Protein AF-A0A1M6SAB1-F1 (afdb_monomer_lite)

Radius of gyration: 21.63 Å; chains: 1; bounding box: 49×54×53 Å

pLDDT: mean 81.45, std 20.82, range [38.59, 97.69]

Secondary structure (DSSP, 8-state):
-------------------PPPHHHHHHHHHHHHHHHHTTSS-HHHHHHHHHHHHHHHTTS-HHHHHHHHHHHHHHHHHHHHHHHHTT-------

Foldseek 3Di:
DDDPCPPDPPPPVPPPPPPQDDLVNLLVVLLVLVQCVQLVVDDPVVNVVVVVVSVVSLVVDDPVSSVVSVVSNVVSNVVVVVVCVVVVRHGRDDD

Sequence (95 aa):
MKNIFLALLVSIPISLTACGDSPEKFVNDVVDSGIKCETHEYDQAKCNQLVAEFKSRNRNFSEEEQNEIRKQVVERFYIELKKLDKKGVKVGSAF

Structure (mmCIF, N/CA/C/O backbone):
data_AF-A0A1M6SAB1-F1
#
_entry.id   AF-A0A1M6SAB1-F1
#
loop_
_atom_site.group_PDB
_atom_site.id
_atom_site.type_symbol
_atom_site.label_atom_id
_atom_site.label_alt_id
_atom_site.label_comp_id
_atom_site.label_asym_id
_atom_site.label_entity_id
_atom_site.label_seq_id
_atom_site.pdbx_PDB_ins_code
_atom_site.Cartn_x
_atom_site.Cartn_y
_atom_site.Cartn_z
_atom_site.occupancy
_atom_site.B_iso_or_equiv
_atom_site.auth_seq_id
_atom_site.auth_comp_id
_atom_site.auth_asym_id
_atom_site.auth_atom_id
_atom_site.pdbx_PDB_model_num
ATOM 1 N N . MET A 1 1 ? 27.045 40.437 -42.558 1.00 38.59 1 MET A N 1
ATOM 2 C CA . MET A 1 1 ? 27.248 39.014 -42.204 1.00 38.59 1 MET A CA 1
ATOM 3 C C . MET A 1 1 ? 27.904 39.014 -40.825 1.00 38.59 1 MET A C 1
ATOM 5 O O . MET A 1 1 ? 29.064 39.370 -40.742 1.00 38.59 1 MET A O 1
ATOM 9 N N . LYS A 1 2 ? 27.149 39.031 -39.711 1.00 41.50 2 LYS A N 1
ATOM 10 C CA . LYS A 1 2 ? 26.506 37.868 -39.050 1.00 41.50 2 LYS A CA 1
ATOM 11 C C . LYS A 1 2 ? 27.567 36.756 -38.922 1.00 41.50 2 LYS A C 1
ATOM 13 O O . LYS A 1 2 ? 27.940 36.190 -39.935 1.00 41.50 2 LYS A O 1
ATOM 18 N N . ASN A 1 3 ? 28.201 36.530 -37.771 1.00 42.41 3 ASN A N 1
ATOM 19 C CA . ASN A 1 3 ? 27.573 36.000 -36.564 1.00 42.41 3 ASN A CA 1
ATOM 20 C C . ASN A 1 3 ? 28.387 36.348 -35.302 1.00 42.41 3 ASN A C 1
ATOM 22 O O . ASN A 1 3 ? 29.465 35.805 -35.084 1.00 42.41 3 ASN A O 1
ATOM 26 N N . ILE A 1 4 ? 27.821 37.189 -34.436 1.00 56.44 4 ILE A N 1
ATOM 27 C CA . ILE A 1 4 ? 28.105 37.154 -32.999 1.00 56.44 4 ILE A CA 1
ATOM 28 C C . ILE A 1 4 ? 27.099 36.154 -32.438 1.00 56.44 4 ILE A C 1
ATOM 30 O O . ILE A 1 4 ? 25.928 36.477 -32.279 1.00 56.44 4 ILE A O 1
ATOM 34 N N . PHE A 1 5 ? 27.535 34.921 -32.214 1.00 42.62 5 PHE A N 1
ATOM 35 C CA . PHE A 1 5 ? 26.801 33.956 -31.402 1.00 42.62 5 PHE A CA 1
ATOM 36 C C . PHE A 1 5 ? 27.797 33.337 -30.428 1.00 42.62 5 PHE A C 1
ATOM 38 O O . PHE A 1 5 ? 28.172 32.173 -30.522 1.00 42.62 5 PHE A O 1
ATOM 45 N N . LEU A 1 6 ? 28.226 34.166 -29.472 1.00 42.44 6 LEU A N 1
ATOM 46 C CA . LEU A 1 6 ? 28.545 33.707 -28.125 1.00 42.44 6 LEU A CA 1
ATOM 47 C C . LEU A 1 6 ? 27.244 33.122 -27.564 1.00 42.44 6 LEU A C 1
ATOM 49 O O . LEU A 1 6 ? 26.462 33.793 -26.893 1.00 42.44 6 LEU A O 1
ATOM 53 N N . ALA A 1 7 ? 26.964 31.883 -27.959 1.00 47.53 7 ALA A N 1
ATOM 54 C CA . ALA A 1 7 ? 25.930 31.064 -27.372 1.00 47.53 7 ALA A CA 1
ATOM 55 C C . ALA A 1 7 ? 26.363 30.802 -25.932 1.00 47.53 7 ALA A C 1
ATOM 57 O O . ALA A 1 7 ? 27.173 29.922 -25.660 1.00 47.53 7 ALA A O 1
ATOM 58 N N . LEU A 1 8 ? 25.908 31.688 -25.048 1.00 43.81 8 LEU A N 1
ATOM 59 C CA . LEU A 1 8 ? 25.265 31.366 -23.786 1.00 43.81 8 LEU A CA 1
ATOM 60 C C . LEU A 1 8 ? 25.407 29.873 -23.429 1.00 43.81 8 LEU A C 1
ATOM 62 O O . LEU A 1 8 ? 24.482 29.080 -23.593 1.00 43.81 8 LEU A O 1
ATOM 66 N N . LEU A 1 9 ? 26.578 29.493 -22.916 1.00 45.84 9 LEU A N 1
ATOM 67 C CA . LEU A 1 9 ? 26.709 28.342 -22.035 1.00 45.84 9 LEU A CA 1
ATOM 68 C C . LEU A 1 9 ? 25.999 28.741 -20.742 1.00 45.84 9 LEU A C 1
ATOM 70 O O . LEU A 1 9 ? 26.622 29.075 -19.738 1.00 45.84 9 LEU A O 1
ATOM 74 N N . VAL A 1 10 ? 24.665 28.770 -20.798 1.00 47.94 10 VAL A N 1
ATOM 75 C CA . VAL A 1 10 ? 23.849 28.639 -19.603 1.00 47.94 10 VAL A CA 1
ATOM 76 C C . VAL A 1 10 ? 24.142 27.228 -19.139 1.00 47.94 10 VAL A C 1
ATOM 78 O O . VAL A 1 10 ? 23.576 26.254 -19.631 1.00 47.94 10 VAL A O 1
ATOM 81 N N . SER A 1 11 ? 25.097 27.126 -18.223 1.00 49.75 11 SER A N 1
ATOM 82 C CA . SER A 1 11 ? 25.159 26.056 -17.250 1.00 49.75 11 SER A CA 1
ATOM 83 C C . SER A 1 11 ? 23.826 26.068 -16.509 1.00 49.75 11 SER A C 1
ATOM 85 O O . SER A 1 11 ? 23.702 26.656 -15.437 1.00 49.75 11 SER A O 1
ATOM 87 N N . ILE A 1 12 ? 22.791 25.500 -17.124 1.00 49.38 12 ILE A N 1
ATOM 88 C CA . ILE A 1 12 ? 21.616 25.063 -16.396 1.00 49.38 12 ILE A CA 1
ATOM 89 C C . ILE A 1 12 ? 22.182 23.956 -15.513 1.00 49.38 12 ILE A C 1
ATOM 91 O O . ILE A 1 12 ? 22.652 22.952 -16.062 1.00 49.38 12 ILE A O 1
ATOM 95 N N . PRO A 1 13 ? 22.231 24.121 -14.179 1.00 46.31 13 PRO A N 1
ATOM 96 C CA . PRO A 1 13 ? 22.417 22.966 -13.333 1.00 46.31 13 PRO A CA 1
ATOM 97 C C . PRO A 1 13 ? 21.247 22.068 -13.696 1.00 46.31 13 PRO A C 1
ATOM 99 O O . PRO A 1 13 ? 20.087 22.423 -13.482 1.00 46.31 13 PRO A O 1
ATOM 102 N N . ILE A 1 14 ? 21.547 20.955 -14.359 1.00 45.53 14 ILE A N 1
ATOM 103 C CA . ILE A 1 14 ? 20.571 19.910 -14.571 1.00 45.53 14 ILE A CA 1
ATOM 104 C C . ILE A 1 14 ? 20.325 19.373 -13.168 1.00 45.53 14 ILE A C 1
ATOM 106 O O . ILE A 1 14 ? 20.961 18.424 -12.718 1.00 45.53 14 ILE A O 1
ATOM 110 N N . SER A 1 15 ? 19.430 20.031 -12.438 1.00 42.38 15 SER A N 1
ATOM 111 C CA . SER A 1 15 ? 18.704 19.435 -11.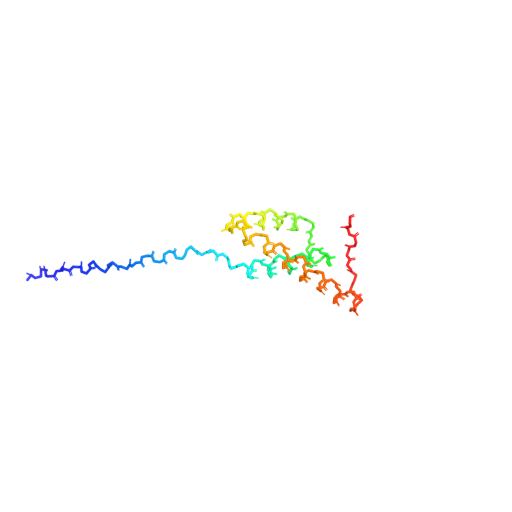342 1.00 42.38 15 SER A CA 1
ATOM 112 C C . SER A 1 15 ? 17.824 18.372 -11.985 1.00 42.38 15 SER A C 1
ATOM 114 O O . SER A 1 15 ? 16.614 18.528 -12.117 1.00 42.38 15 SER A O 1
ATOM 116 N N . LEU A 1 16 ? 18.469 17.279 -12.408 1.00 43.66 16 LEU A N 1
ATOM 117 C CA . LEU A 1 16 ? 17.905 15.945 -12.431 1.00 43.66 16 LEU A CA 1
ATOM 118 C C . LEU A 1 16 ? 17.517 15.653 -10.981 1.00 43.66 16 LEU A C 1
ATOM 120 O O . LEU A 1 16 ? 18.163 14.882 -10.279 1.00 43.66 16 LEU A O 1
ATOM 124 N N . THR A 1 17 ? 16.447 16.295 -10.516 1.00 43.59 17 THR A N 1
ATOM 125 C CA . THR A 1 17 ? 15.548 15.590 -9.627 1.00 43.59 17 THR A CA 1
A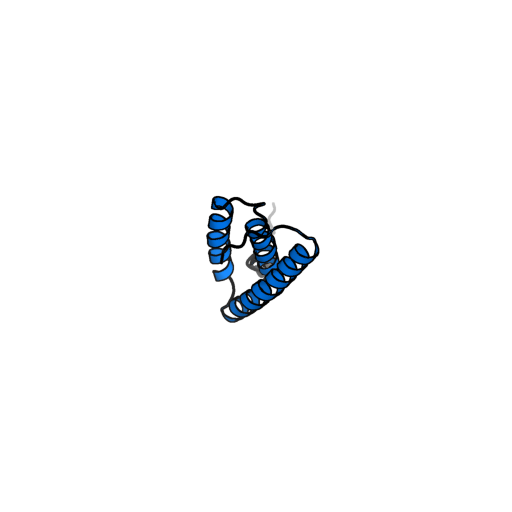TOM 126 C C . THR A 1 17 ? 15.077 14.442 -10.497 1.00 43.59 17 THR A C 1
ATOM 128 O O . THR A 1 17 ? 14.309 14.612 -11.443 1.00 43.59 17 THR A O 1
ATOM 131 N N . ALA A 1 18 ? 15.691 13.277 -10.292 1.00 46.00 18 ALA A N 1
ATOM 132 C CA . ALA A 1 18 ? 15.104 12.042 -10.751 1.00 46.00 18 ALA A CA 1
ATOM 133 C C . ALA A 1 18 ? 13.617 12.138 -10.393 1.00 46.00 18 ALA A C 1
ATOM 135 O O . ALA A 1 18 ? 13.291 12.564 -9.281 1.00 46.00 18 ALA A O 1
ATOM 136 N N . CYS A 1 19 ? 12.727 11.831 -11.335 1.00 51.53 19 CYS A N 1
ATOM 137 C CA . CYS A 1 19 ? 11.300 11.702 -11.069 1.00 51.53 19 CYS A CA 1
ATOM 138 C C . CYS A 1 19 ? 11.095 10.479 -10.157 1.00 51.53 19 CYS A C 1
ATOM 140 O O . CYS A 1 19 ? 10.597 9.441 -10.582 1.00 51.53 19 CYS A O 1
ATOM 142 N N . GLY A 1 20 ? 11.602 10.569 -8.931 1.00 59.50 20 GLY A N 1
ATOM 143 C CA . GLY A 1 20 ? 11.389 9.635 -7.855 1.00 59.50 20 GLY A CA 1
ATOM 144 C C . GLY A 1 20 ? 9.990 9.887 -7.339 1.00 59.50 20 GLY A C 1
ATOM 145 O O . GLY A 1 20 ? 9.599 11.022 -7.070 1.00 59.50 20 GLY A O 1
ATOM 146 N N . ASP A 1 21 ? 9.218 8.818 -7.273 1.00 72.00 21 ASP A N 1
ATOM 147 C CA . ASP A 1 21 ? 7.953 8.803 -6.562 1.00 72.00 21 ASP A CA 1
ATOM 148 C C . ASP A 1 21 ? 8.194 9.322 -5.135 1.00 72.00 21 ASP A C 1
ATOM 150 O O . ASP A 1 21 ? 9.185 8.937 -4.517 1.00 72.00 21 ASP A O 1
ATOM 154 N N . SER A 1 22 ? 7.353 10.213 -4.606 1.00 90.31 22 SER A N 1
ATOM 155 C CA . SER A 1 22 ? 7.531 10.636 -3.212 1.00 90.31 22 SER A CA 1
ATOM 156 C C . SER A 1 22 ? 7.147 9.485 -2.270 1.00 90.31 22 SER A C 1
ATOM 158 O O . SER A 1 22 ? 6.229 8.725 -2.601 1.00 90.31 22 SER A O 1
ATOM 160 N N . PRO A 1 23 ? 7.780 9.349 -1.086 1.00 92.31 23 PRO A N 1
ATOM 161 C CA . PRO A 1 23 ? 7.416 8.306 -0.124 1.00 92.31 23 PRO A CA 1
ATOM 162 C C . PRO A 1 23 ? 5.923 8.318 0.218 1.00 92.31 23 PRO A C 1
ATOM 164 O O . PRO A 1 23 ? 5.275 7.276 0.238 1.00 92.31 23 PRO A O 1
ATOM 167 N N . GLU A 1 24 ? 5.344 9.506 0.401 1.00 93.50 24 GLU A N 1
ATOM 168 C CA . GLU A 1 24 ? 3.919 9.662 0.696 1.00 93.50 24 GLU A CA 1
ATOM 169 C C . GLU A 1 24 ? 3.021 9.199 -0.458 1.00 93.50 24 GLU A C 1
ATOM 171 O O . GLU A 1 24 ? 2.032 8.500 -0.228 1.00 93.50 24 GLU A O 1
ATOM 176 N N . LYS A 1 25 ? 3.360 9.553 -1.704 1.00 94.38 25 LYS A N 1
ATOM 177 C CA . LYS A 1 25 ? 2.591 9.102 -2.866 1.00 94.38 25 LYS A CA 1
ATOM 178 C C . LYS A 1 25 ? 2.668 7.582 -3.002 1.00 94.38 25 LYS A C 1
ATOM 180 O O . LYS A 1 25 ? 1.641 6.943 -3.212 1.00 94.38 25 LYS A O 1
ATOM 185 N N . PHE A 1 26 ? 3.854 7.004 -2.821 1.00 95.56 26 PHE A N 1
ATOM 186 C CA . PHE A 1 26 ? 4.033 5.557 -2.848 1.00 95.56 26 PHE A CA 1
ATOM 187 C C . PHE A 1 26 ? 3.183 4.858 -1.777 1.00 95.56 26 PHE A C 1
ATOM 189 O O . PHE A 1 26 ? 2.473 3.904 -2.089 1.00 95.56 26 PHE A O 1
ATOM 196 N N . VAL A 1 27 ? 3.190 5.362 -0.537 1.00 96.81 27 VAL A N 1
ATOM 197 C CA . VAL A 1 27 ? 2.346 4.848 0.554 1.00 96.81 27 VAL A CA 1
ATOM 198 C C . VAL A 1 27 ? 0.866 4.885 0.167 1.00 96.81 27 VAL A C 1
ATOM 200 O O . VAL A 1 27 ? 0.173 3.881 0.320 1.00 96.81 27 VAL A O 1
ATOM 203 N N . ASN A 1 28 ? 0.381 6.016 -0.352 1.00 97.00 28 ASN A N 1
ATOM 204 C CA . ASN A 1 28 ? -1.021 6.166 -0.743 1.00 97.00 28 ASN A CA 1
ATOM 205 C C . ASN A 1 28 ? -1.414 5.188 -1.860 1.00 97.00 28 ASN A C 1
ATOM 207 O O . ASN A 1 28 ? -2.451 4.537 -1.752 1.00 97.00 28 ASN A O 1
ATOM 211 N N . ASP A 1 29 ? -0.570 5.038 -2.885 1.00 96.81 29 ASP A N 1
ATOM 212 C CA . ASP A 1 29 ? -0.823 4.131 -4.008 1.00 96.81 29 ASP A CA 1
ATOM 213 C C . ASP A 1 29 ? -0.897 2.662 -3.546 1.00 96.81 29 ASP A C 1
ATOM 215 O O . ASP A 1 29 ? -1.773 1.914 -3.993 1.00 96.81 29 ASP A O 1
ATOM 219 N N . VAL A 1 30 ? -0.002 2.250 -2.636 1.00 97.31 30 VAL A N 1
ATOM 220 C CA . VAL A 1 30 ? 0.015 0.893 -2.063 1.00 97.31 30 VAL A CA 1
ATOM 221 C C . VAL A 1 30 ? -1.226 0.642 -1.212 1.00 97.31 30 VAL A C 1
ATOM 223 O O . VAL A 1 30 ? -1.844 -0.411 -1.348 1.00 97.31 30 VAL A O 1
ATOM 226 N N . VAL A 1 31 ? -1.604 1.589 -0.349 1.00 97.69 31 VAL A N 1
ATOM 227 C CA . VAL A 1 31 ? -2.767 1.444 0.539 1.00 97.69 31 VAL A CA 1
ATOM 228 C C . VAL A 1 31 ? -4.063 1.371 -0.266 1.00 97.69 31 VAL A C 1
ATOM 230 O O . VAL A 1 31 ? -4.839 0.443 -0.057 1.00 97.69 31 VAL A O 1
ATOM 233 N N . ASP A 1 32 ? -4.282 2.288 -1.213 1.00 97.12 32 ASP A N 1
ATOM 234 C CA . ASP A 1 32 ? -5.474 2.283 -2.075 1.00 97.12 32 ASP A CA 1
ATOM 235 C C . ASP A 1 32 ? -5.581 0.976 -2.874 1.00 97.12 32 ASP A C 1
ATOM 237 O O . ASP A 1 32 ? -6.621 0.318 -2.887 1.00 97.12 32 ASP A O 1
ATOM 241 N N . SER A 1 33 ? -4.471 0.552 -3.483 1.00 97.12 33 SER A N 1
ATOM 242 C CA . SER A 1 33 ? -4.422 -0.694 -4.249 1.00 97.12 33 SER A CA 1
ATOM 243 C C . SER A 1 33 ? -4.642 -1.928 -3.381 1.00 97.12 33 SER A C 1
ATOM 245 O O . SER A 1 33 ? -5.355 -2.841 -3.791 1.00 97.12 33 SER A O 1
ATOM 247 N N . GLY A 1 34 ? -4.050 -1.956 -2.185 1.00 96.00 34 GLY A N 1
ATOM 248 C CA . GLY A 1 34 ? -4.255 -3.024 -1.216 1.00 96.00 34 GLY A CA 1
ATOM 249 C C . GLY A 1 34 ? -5.724 -3.136 -0.834 1.00 96.00 34 GLY A C 1
ATOM 250 O O . GLY A 1 34 ? -6.277 -4.228 -0.861 1.00 96.00 34 GLY A O 1
ATOM 251 N N . ILE A 1 35 ? -6.386 -2.010 -0.547 1.00 96.06 35 ILE A N 1
ATOM 252 C CA . ILE A 1 35 ? -7.807 -2.010 -0.190 1.00 96.06 35 ILE A CA 1
ATOM 253 C C . ILE A 1 35 ? -8.660 -2.556 -1.333 1.00 96.06 35 ILE A C 1
ATOM 255 O O . ILE A 1 35 ? -9.504 -3.409 -1.085 1.00 96.06 35 ILE A O 1
ATOM 259 N N . LYS A 1 36 ? -8.393 -2.151 -2.578 1.00 95.19 36 LYS A N 1
ATOM 260 C CA . LYS A 1 36 ? -9.102 -2.675 -3.757 1.00 95.19 36 LYS A CA 1
ATOM 261 C C . LYS A 1 36 ? -8.887 -4.173 -3.978 1.00 95.19 36 LYS A C 1
ATOM 263 O O . LYS A 1 36 ? -9.774 -4.846 -4.498 1.00 95.19 36 LYS A O 1
ATOM 268 N N . CYS A 1 37 ? -7.732 -4.707 -3.588 1.00 94.88 37 CYS A N 1
ATOM 269 C CA . CYS A 1 37 ? -7.499 -6.150 -3.579 1.00 94.88 37 CYS A CA 1
ATOM 270 C C . CYS A 1 37 ? -8.335 -6.851 -2.498 1.00 94.88 37 CYS A C 1
ATOM 272 O O . CYS A 1 37 ? -8.999 -7.842 -2.788 1.00 94.88 37 CYS A O 1
ATOM 274 N N . GLU A 1 38 ? -8.376 -6.305 -1.283 1.00 91.81 38 GLU A N 1
ATOM 275 C CA . GLU A 1 38 ? -9.141 -6.870 -0.165 1.00 91.81 38 GLU A CA 1
ATOM 276 C C . GLU A 1 38 ? -10.664 -6.791 -0.348 1.00 91.81 38 GLU A C 1
ATOM 278 O O . GLU A 1 38 ? -11.409 -7.666 0.100 1.00 91.81 38 GLU A O 1
ATOM 283 N N . THR A 1 39 ? -11.158 -5.740 -1.004 1.00 91.81 39 THR A N 1
ATOM 284 C CA . THR A 1 39 ? -12.582 -5.577 -1.339 1.00 91.81 39 THR A CA 1
ATOM 285 C C . THR A 1 39 ? -12.980 -6.328 -2.611 1.00 91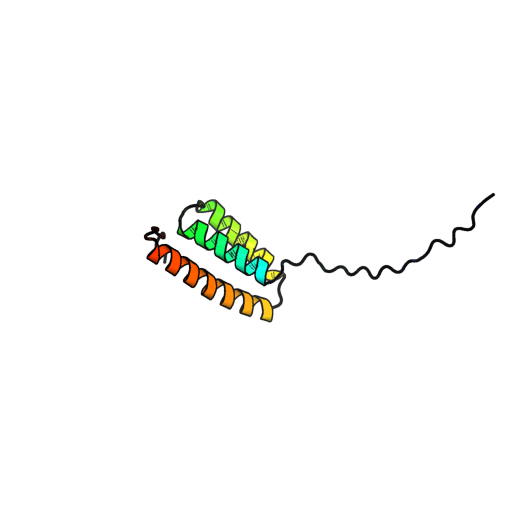.81 39 THR A C 1
ATOM 287 O O . THR A 1 39 ? -14.155 -6.311 -2.978 1.00 91.81 39 THR A O 1
ATOM 290 N N . HIS A 1 40 ? -12.035 -7.018 -3.262 1.00 93.44 40 HIS A N 1
ATOM 291 C CA . HIS A 1 40 ? -12.199 -7.687 -4.557 1.00 93.44 40 HIS A CA 1
ATOM 292 C C . HIS A 1 40 ? -12.650 -6.758 -5.698 1.00 93.44 40 HIS A C 1
ATOM 294 O O . HIS A 1 40 ? -13.261 -7.204 -6.669 1.00 93.44 40 HIS A O 1
ATOM 300 N N . GLU A 1 41 ? -12.346 -5.464 -5.606 1.00 94.88 41 GLU A N 1
ATOM 301 C CA . GLU A 1 41 ? -12.476 -4.538 -6.736 1.00 94.88 41 GLU A CA 1
ATOM 302 C C . GLU A 1 41 ? -11.431 -4.834 -7.819 1.00 94.88 41 GLU A C 1
ATOM 304 O O . GLU A 1 41 ? -11.685 -4.632 -9.008 1.00 94.88 41 GLU A O 1
ATOM 309 N N . TYR A 1 42 ? -10.262 -5.337 -7.416 1.00 96.12 42 TYR A N 1
ATOM 310 C CA . TYR A 1 42 ? -9.259 -5.897 -8.314 1.00 96.12 42 TYR A CA 1
ATOM 311 C C . TYR A 1 42 ? -9.281 -7.422 -8.281 1.00 96.12 42 TYR A C 1
ATOM 313 O O . TYR A 1 42 ? -9.419 -8.041 -7.227 1.00 96.12 42 TYR A O 1
ATOM 321 N N . ASP A 1 43 ? -9.097 -8.031 -9.453 1.00 95.88 43 ASP A N 1
ATOM 322 C CA . ASP A 1 43 ? -8.870 -9.466 -9.545 1.00 95.88 43 ASP A CA 1
ATOM 323 C C . ASP A 1 43 ? -7.465 -9.853 -9.048 1.00 95.88 43 ASP A C 1
ATOM 325 O O . ASP A 1 43 ? -6.549 -9.032 -8.911 1.00 95.88 43 ASP A O 1
ATOM 329 N N . GLN A 1 44 ? -7.274 -11.148 -8.796 1.00 93.56 44 GLN A N 1
ATOM 330 C CA . GLN A 1 44 ? -6.020 -11.658 -8.249 1.00 93.56 44 GLN A CA 1
ATOM 331 C C . GLN A 1 44 ? -4.824 -11.460 -9.195 1.00 93.56 44 GLN A C 1
ATOM 333 O O . GLN A 1 44 ? -3.699 -11.269 -8.729 1.00 93.56 44 GLN A O 1
ATOM 338 N N . ALA A 1 45 ? -5.035 -11.468 -10.515 1.00 96.44 45 ALA A N 1
ATOM 339 C CA . ALA A 1 45 ? -3.960 -11.241 -11.477 1.00 96.44 45 ALA A CA 1
ATOM 340 C C . ALA A 1 45 ? -3.451 -9.795 -11.395 1.00 96.44 45 ALA A C 1
ATOM 342 O O . ALA A 1 45 ? -2.238 -9.562 -11.367 1.00 96.44 45 ALA A O 1
ATOM 343 N N . LYS A 1 46 ? -4.366 -8.830 -11.267 1.00 96.31 46 LYS A N 1
ATOM 344 C CA . LYS A 1 46 ? -4.048 -7.420 -11.062 1.00 96.31 46 LYS A CA 1
ATOM 345 C C . LYS A 1 46 ? -3.326 -7.196 -9.735 1.00 96.31 46 LYS A C 1
ATOM 347 O O . LYS A 1 46 ? -2.310 -6.502 -9.718 1.00 96.31 46 LYS A O 1
ATOM 352 N N . CYS A 1 47 ? -3.786 -7.819 -8.652 1.00 95.44 47 CYS A N 1
ATOM 353 C CA . CYS A 1 47 ? -3.121 -7.739 -7.349 1.00 95.44 47 CYS A CA 1
ATOM 354 C C . CYS A 1 47 ? -1.687 -8.286 -7.402 1.00 95.44 47 CYS A C 1
ATOM 356 O O . CYS A 1 47 ? -0.753 -7.624 -6.950 1.00 95.44 47 CYS A O 1
ATOM 358 N N . ASN A 1 48 ? -1.476 -9.432 -8.057 1.00 94.81 48 ASN A N 1
ATOM 359 C CA . ASN A 1 48 ? -0.141 -10.003 -8.254 1.00 94.81 48 ASN A CA 1
ATOM 360 C C . ASN A 1 48 ? 0.775 -9.089 -9.089 1.00 94.81 48 ASN A C 1
ATOM 362 O O . ASN A 1 48 ? 1.956 -8.934 -8.768 1.00 94.81 48 ASN A O 1
ATOM 366 N N . GLN A 1 49 ? 0.239 -8.450 -10.136 1.00 97.12 49 GLN A N 1
ATOM 367 C CA . GLN A 1 49 ? 0.981 -7.468 -10.931 1.00 97.12 49 GLN A CA 1
ATOM 368 C C . GLN A 1 49 ? 1.417 -6.269 -10.073 1.00 97.12 49 GLN A C 1
ATOM 370 O O . GLN A 1 49 ? 2.575 -5.852 -10.143 1.00 97.12 49 GLN A O 1
ATOM 375 N N . LEU A 1 50 ? 0.512 -5.739 -9.247 1.00 95.38 50 LEU A N 1
ATOM 376 C CA . LEU A 1 50 ? 0.775 -4.590 -8.379 1.00 95.38 50 LEU A CA 1
ATOM 377 C C . LEU A 1 50 ? 1.838 -4.903 -7.318 1.00 95.38 50 LEU A C 1
ATOM 379 O O . LEU A 1 50 ? 2.704 -4.069 -7.069 1.00 95.38 50 LEU A O 1
ATOM 383 N N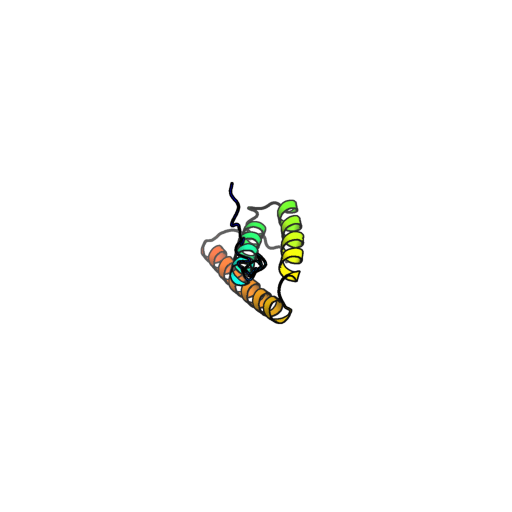 . VAL A 1 51 ? 1.860 -6.119 -6.760 1.00 95.06 51 VAL A N 1
ATOM 384 C CA . VAL A 1 51 ? 2.935 -6.555 -5.845 1.00 95.06 51 VAL A CA 1
ATOM 385 C C . VAL A 1 51 ? 4.308 -6.452 -6.516 1.00 95.06 51 VAL A C 1
ATOM 387 O O . VAL A 1 51 ? 5.254 -5.925 -5.924 1.00 95.06 51 VAL A O 1
ATOM 390 N N . ALA A 1 52 ? 4.435 -6.924 -7.760 1.00 95.00 52 ALA A N 1
ATOM 391 C CA . ALA A 1 52 ? 5.689 -6.836 -8.505 1.00 95.00 52 ALA A CA 1
ATOM 392 C C . ALA A 1 52 ? 6.072 -5.379 -8.824 1.00 95.00 52 ALA A C 1
ATOM 394 O O . ALA A 1 52 ? 7.238 -5.000 -8.674 1.00 95.00 52 ALA A O 1
ATOM 395 N N . GLU A 1 53 ? 5.096 -4.554 -9.215 1.00 95.56 53 GLU A N 1
ATOM 396 C CA . GLU A 1 53 ? 5.293 -3.131 -9.500 1.00 95.56 53 GLU A CA 1
ATOM 397 C C . GLU A 1 53 ? 5.767 -2.364 -8.258 1.00 95.56 53 GLU A C 1
ATOM 399 O O . GLU A 1 53 ? 6.808 -1.702 -8.298 1.00 95.56 53 GLU A O 1
ATOM 404 N N . PHE A 1 54 ? 5.059 -2.500 -7.133 1.00 95.75 54 PHE A N 1
ATOM 405 C CA . PHE A 1 54 ? 5.400 -1.824 -5.885 1.00 95.75 54 PHE A CA 1
ATOM 406 C C . PHE A 1 54 ? 6.732 -2.304 -5.328 1.00 95.75 54 PHE A C 1
ATOM 408 O O . PHE A 1 54 ? 7.520 -1.481 -4.872 1.00 95.75 54 PHE A O 1
ATOM 415 N N . LYS A 1 55 ? 7.058 -3.597 -5.445 1.00 94.19 55 LYS A N 1
ATOM 416 C CA . LYS A 1 55 ? 8.397 -4.093 -5.097 1.00 94.19 55 LYS A CA 1
ATOM 417 C C . LYS A 1 55 ? 9.477 -3.429 -5.947 1.00 94.19 55 LYS A C 1
ATOM 419 O O . LYS A 1 55 ? 10.554 -3.135 -5.437 1.00 94.19 55 LYS A O 1
ATOM 424 N N . SER A 1 56 ? 9.209 -3.189 -7.231 1.00 94.44 56 SER A N 1
ATOM 425 C CA . SER A 1 56 ? 10.162 -2.512 -8.105 1.00 94.44 56 SER A CA 1
ATOM 426 C C . SER A 1 56 ? 10.336 -1.041 -7.743 1.00 94.44 56 SER A C 1
ATOM 428 O O . SER A 1 56 ? 11.470 -0.594 -7.601 1.00 94.44 56 SER A O 1
ATOM 430 N N . ARG A 1 57 ? 9.231 -0.317 -7.540 1.00 93.56 57 ARG A N 1
ATOM 431 C CA . ARG A 1 57 ? 9.219 1.095 -7.131 1.00 93.56 57 ARG A CA 1
ATOM 432 C C . ARG A 1 57 ? 9.846 1.302 -5.749 1.00 93.56 57 ARG A C 1
ATOM 434 O O . ARG A 1 57 ? 10.621 2.235 -5.584 1.00 93.56 57 ARG A O 1
ATOM 441 N N . ASN A 1 58 ? 9.611 0.392 -4.799 1.00 93.44 58 ASN A N 1
ATOM 442 C CA . ASN A 1 58 ? 10.157 0.478 -3.442 1.00 93.44 58 ASN A CA 1
ATOM 443 C C . ASN A 1 58 ? 11.697 0.466 -3.411 1.00 93.44 58 ASN A C 1
ATOM 445 O O . ASN A 1 58 ? 12.302 1.053 -2.523 1.00 93.44 58 ASN A O 1
ATOM 449 N N . ARG A 1 59 ? 12.345 -0.176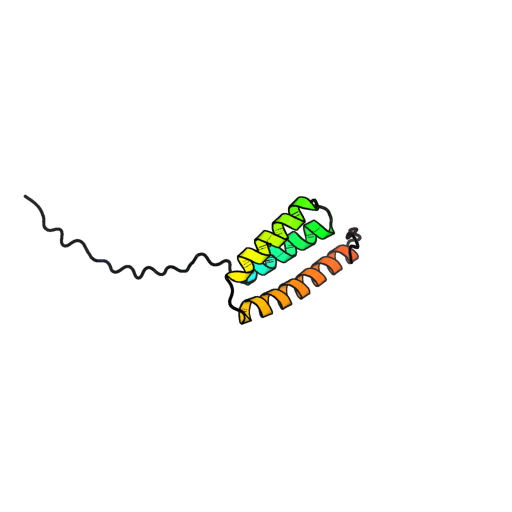 -4.397 1.00 93.44 59 ARG A N 1
ATOM 450 C CA . ARG A 1 59 ? 13.816 -0.214 -4.514 1.00 93.44 59 ARG A CA 1
ATOM 451 C C . ARG A 1 59 ? 14.443 1.136 -4.864 1.00 93.44 59 ARG A C 1
ATOM 453 O O . ARG A 1 59 ? 15.658 1.258 -4.764 1.00 93.44 59 ARG A O 1
ATOM 460 N N . ASN A 1 60 ? 13.643 2.116 -5.283 1.00 93.50 60 ASN A N 1
ATOM 461 C CA . ASN A 1 60 ? 14.127 3.462 -5.587 1.00 93.50 60 ASN A CA 1
ATOM 462 C C . ASN A 1 60 ? 14.275 4.338 -4.333 1.00 93.50 60 ASN A C 1
ATOM 464 O O . ASN A 1 60 ? 14.842 5.422 -4.429 1.00 93.50 60 ASN A O 1
ATOM 468 N N . PHE A 1 61 ? 13.777 3.881 -3.181 1.00 91.44 61 PHE A N 1
ATOM 469 C CA . PHE A 1 61 ? 13.930 4.556 -1.895 1.00 91.44 61 PHE A CA 1
ATOM 470 C C . PHE A 1 61 ? 15.143 4.020 -1.134 1.00 91.44 61 PHE A C 1
ATOM 472 O O . PHE A 1 61 ? 15.509 2.847 -1.270 1.00 91.44 61 PHE A O 1
ATOM 479 N N . SER A 1 62 ? 15.742 4.859 -0.291 1.00 94.44 62 SER A N 1
ATOM 480 C CA . SER A 1 62 ? 16.761 4.433 0.671 1.00 94.44 62 SER A CA 1
ATOM 481 C C . SER A 1 62 ? 16.202 3.420 1.676 1.00 94.44 62 SER A C 1
ATOM 483 O O . SER A 1 62 ? 14.993 3.291 1.854 1.00 94.44 62 SER A O 1
ATOM 485 N N . GLU A 1 63 ? 17.072 2.687 2.367 1.00 94.62 63 GLU A N 1
ATOM 486 C CA . GLU A 1 63 ? 16.642 1.707 3.373 1.00 94.62 63 GLU A CA 1
ATOM 487 C C . GLU A 1 63 ? 15.842 2.352 4.521 1.00 94.62 63 GLU A C 1
ATOM 489 O O . GLU A 1 63 ? 14.848 1.789 4.984 1.00 94.62 63 GLU A O 1
ATOM 494 N N . GLU A 1 64 ? 16.236 3.555 4.946 1.00 94.69 64 GLU A N 1
ATOM 495 C CA . GLU A 1 64 ? 15.513 4.336 5.953 1.00 94.69 64 GLU A CA 1
ATOM 496 C C . GLU A 1 64 ? 14.100 4.693 5.470 1.00 94.69 64 GLU A C 1
ATOM 498 O O . GLU A 1 64 ? 13.119 4.406 6.159 1.00 94.69 64 GLU A O 1
ATOM 503 N N . GLU A 1 65 ? 13.980 5.218 4.248 1.00 94.31 65 GLU A N 1
ATOM 504 C CA . GLU A 1 65 ? 12.686 5.533 3.638 1.00 94.31 65 GLU A CA 1
ATOM 505 C C . GLU A 1 65 ? 11.825 4.283 3.441 1.00 94.31 65 GLU A C 1
ATOM 507 O O . GLU A 1 65 ? 10.634 4.322 3.722 1.00 94.31 65 GLU A O 1
ATOM 512 N N . GLN A 1 66 ? 12.398 3.152 3.018 1.00 95.12 66 GLN A N 1
ATOM 513 C CA . GLN A 1 66 ? 11.658 1.893 2.874 1.00 95.12 66 GLN A CA 1
ATOM 514 C C . GLN A 1 66 ? 11.087 1.406 4.212 1.00 95.12 66 GLN A C 1
ATOM 516 O O . GLN A 1 66 ? 9.966 0.890 4.263 1.00 95.12 66 GLN A O 1
ATOM 521 N N . ASN A 1 67 ? 11.843 1.557 5.302 1.00 94.75 67 ASN A N 1
ATOM 522 C CA . ASN A 1 67 ? 11.376 1.201 6.640 1.00 94.75 67 ASN A CA 1
ATOM 523 C C . ASN A 1 67 ? 10.241 2.118 7.104 1.00 94.75 67 ASN A C 1
ATOM 525 O O . ASN A 1 67 ? 9.272 1.639 7.699 1.00 94.75 67 ASN A O 1
ATOM 529 N N . GLU A 1 68 ? 10.336 3.410 6.807 1.00 95.38 68 GLU A N 1
ATOM 530 C CA . GLU A 1 68 ? 9.295 4.380 7.130 1.00 95.38 68 GLU A CA 1
ATOM 531 C C . GLU A 1 68 ? 8.027 4.169 6.287 1.00 95.38 68 GLU A C 1
ATOM 533 O O . GLU A 1 68 ? 6.929 4.051 6.830 1.00 95.38 68 GLU A O 1
ATOM 538 N N . ILE A 1 69 ? 8.177 3.971 4.975 1.00 95.81 69 ILE A N 1
ATOM 539 C CA . ILE A 1 69 ? 7.102 3.578 4.056 1.00 95.81 69 ILE A CA 1
ATOM 540 C C . ILE A 1 69 ? 6.387 2.330 4.571 1.00 95.81 69 ILE A C 1
ATOM 542 O O . ILE A 1 69 ? 5.159 2.308 4.629 1.00 95.81 69 ILE A O 1
ATOM 546 N N . ARG A 1 70 ? 7.129 1.291 4.986 1.00 95.62 70 ARG A N 1
ATOM 547 C CA . ARG A 1 70 ? 6.531 0.052 5.506 1.00 95.62 70 ARG A CA 1
ATOM 548 C C . ARG A 1 70 ? 5.648 0.321 6.725 1.00 95.62 70 ARG A C 1
ATOM 550 O O . ARG A 1 70 ? 4.540 -0.209 6.781 1.00 95.62 70 ARG A O 1
ATOM 557 N N . LYS A 1 71 ? 6.115 1.130 7.684 1.00 96.50 71 LYS A N 1
ATOM 558 C CA . LYS A 1 71 ? 5.321 1.504 8.867 1.00 96.50 71 LYS A CA 1
ATOM 559 C C . LYS A 1 71 ? 4.037 2.222 8.457 1.00 96.50 71 LYS A C 1
ATOM 561 O O . LYS A 1 71 ? 2.956 1.816 8.880 1.00 96.50 71 LYS A O 1
ATOM 566 N N . GLN A 1 72 ? 4.150 3.225 7.587 1.00 96.75 72 GLN A N 1
ATOM 567 C CA . GLN A 1 72 ? 3.007 4.027 7.153 1.00 96.75 72 GLN A CA 1
ATOM 568 C C . GLN A 1 72 ? 1.991 3.221 6.340 1.00 96.75 72 GLN A C 1
ATOM 570 O O . GLN A 1 72 ? 0.790 3.387 6.545 1.00 96.75 72 GLN A O 1
ATOM 575 N N . VAL A 1 73 ? 2.443 2.327 5.453 1.00 97.12 73 VAL A N 1
ATOM 576 C CA . VAL A 1 73 ? 1.555 1.427 4.700 1.00 97.12 73 VAL A CA 1
ATOM 577 C C . VAL A 1 73 ? 0.755 0.554 5.659 1.00 97.12 73 VAL A C 1
ATOM 579 O O . VAL A 1 73 ? -0.466 0.519 5.554 1.00 97.12 73 VAL A O 1
ATOM 582 N N . VAL A 1 74 ? 1.413 -0.112 6.615 1.00 95.44 74 VAL A N 1
ATOM 583 C CA . VAL A 1 74 ? 0.734 -0.998 7.576 1.00 95.44 74 VAL A CA 1
ATOM 584 C C . VAL A 1 74 ? -0.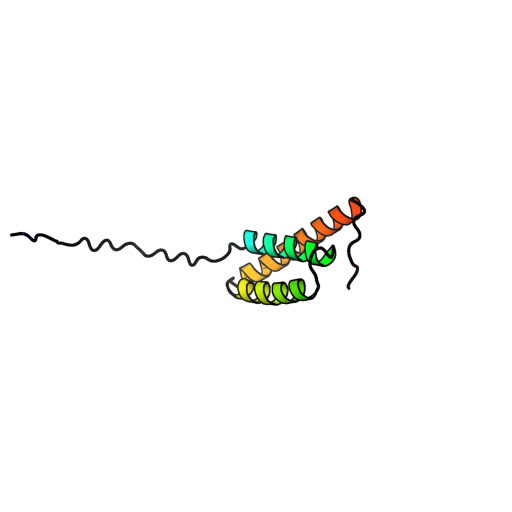290 -0.229 8.411 1.00 95.44 74 VAL A C 1
ATOM 586 O O . VAL A 1 74 ? -1.433 -0.669 8.543 1.00 95.44 74 VAL A O 1
ATOM 589 N N . GLU A 1 75 ? 0.093 0.931 8.946 1.00 96.94 75 GLU A N 1
ATOM 590 C CA . GLU A 1 75 ? -0.792 1.752 9.773 1.00 96.94 75 GLU A CA 1
ATOM 591 C C . GLU A 1 75 ? -2.010 2.252 8.985 1.00 96.94 75 GLU A C 1
ATOM 593 O O . GLU A 1 75 ? -3.153 2.044 9.403 1.00 96.94 75 GLU A O 1
ATOM 598 N N . ARG A 1 76 ? -1.789 2.874 7.819 1.00 97.19 76 ARG A N 1
ATOM 599 C CA . ARG A 1 76 ? -2.870 3.442 7.000 1.00 97.19 76 ARG A CA 1
ATOM 600 C C . ARG A 1 76 ? -3.784 2.357 6.439 1.00 97.19 76 ARG A C 1
ATOM 602 O O . ARG A 1 76 ? -5.001 2.523 6.471 1.00 97.19 76 ARG A O 1
ATOM 609 N N . PHE A 1 77 ? -3.227 1.231 5.998 1.00 95.06 77 PHE A N 1
ATOM 610 C CA . PHE A 1 77 ? -4.008 0.096 5.514 1.00 95.06 77 PHE A CA 1
ATOM 611 C C . PHE A 1 77 ? -4.937 -0.459 6.598 1.00 95.06 77 PHE A C 1
ATOM 613 O O . PHE A 1 77 ? -6.132 -0.632 6.366 1.00 95.06 77 PHE A O 1
ATOM 620 N N . TYR A 1 78 ? -4.431 -0.644 7.820 1.00 93.94 78 TYR A N 1
ATOM 621 C CA . TYR A 1 78 ? -5.250 -1.097 8.943 1.00 93.94 78 TYR A CA 1
ATOM 622 C C . TYR A 1 78 ? -6.359 -0.099 9.316 1.00 93.94 78 TYR A C 1
ATOM 624 O O . TYR A 1 78 ? -7.483 -0.500 9.635 1.00 93.94 78 TYR A O 1
ATOM 632 N N . ILE A 1 79 ? -6.072 1.206 9.257 1.00 95.00 79 ILE A N 1
ATOM 633 C CA . ILE A 1 79 ? -7.076 2.257 9.467 1.00 95.00 79 ILE A CA 1
ATOM 634 C C . ILE A 1 79 ? -8.189 2.166 8.415 1.00 95.00 79 ILE A C 1
ATOM 636 O O . ILE A 1 79 ? -9.365 2.249 8.777 1.00 95.00 79 ILE A O 1
ATOM 640 N N . GLU A 1 80 ? -7.847 1.980 7.140 1.00 93.56 80 GLU A N 1
ATOM 641 C CA . GLU A 1 80 ? -8.837 1.842 6.068 1.00 93.56 80 GLU A CA 1
ATOM 642 C C . GLU A 1 80 ? -9.673 0.564 6.214 1.00 93.56 80 GLU A C 1
ATOM 644 O O . GLU A 1 80 ? -10.902 0.638 6.169 1.00 93.56 80 GLU A O 1
ATOM 649 N N . LEU A 1 81 ? -9.059 -0.580 6.532 1.00 89.88 81 LEU A N 1
ATOM 650 C CA . LEU A 1 81 ? -9.796 -1.817 6.821 1.00 89.88 81 LEU A CA 1
ATOM 651 C C . LEU A 1 81 ? -10.796 -1.644 7.973 1.00 89.88 81 LEU A C 1
ATOM 653 O O . LEU A 1 81 ? -11.957 -2.037 7.858 1.00 89.88 81 LEU A O 1
ATOM 657 N N . LYS A 1 82 ? -10.400 -0.971 9.062 1.00 91.12 82 LYS A N 1
ATOM 658 C CA . LYS A 1 82 ? -11.317 -0.637 10.165 1.00 91.12 82 LYS A CA 1
ATOM 659 C C . LYS A 1 82 ? -12.471 0.265 9.735 1.00 91.12 82 LYS A C 1
ATOM 661 O O . LYS A 1 82 ? -13.568 0.158 10.284 1.00 91.12 82 LYS A O 1
ATOM 666 N N . LYS A 1 83 ? -12.240 1.198 8.809 1.00 92.19 83 LYS A N 1
ATOM 667 C CA . LYS A 1 83 ? -13.310 2.052 8.271 1.00 92.19 83 LYS A CA 1
ATOM 668 C C . LYS A 1 83 ? -14.289 1.239 7.426 1.00 92.19 83 LYS A C 1
ATOM 670 O O . LYS A 1 83 ? -15.482 1.524 7.484 1.00 92.19 83 LYS A O 1
ATOM 675 N N . LEU A 1 84 ? -13.806 0.258 6.667 1.00 89.12 84 LEU A N 1
ATOM 676 C CA . LEU A 1 84 ? -14.639 -0.639 5.863 1.00 89.12 84 LEU A CA 1
ATOM 677 C C . LEU A 1 84 ? -15.493 -1.565 6.731 1.00 89.12 84 LEU A C 1
ATOM 679 O O . LEU A 1 84 ? -16.698 -1.662 6.499 1.00 89.12 84 LEU A O 1
ATOM 683 N N . ASP A 1 85 ? -14.905 -2.142 7.779 1.00 84.88 85 ASP A N 1
ATOM 684 C CA . ASP A 1 85 ? -15.612 -2.976 8.756 1.00 84.88 85 ASP A CA 1
ATOM 685 C C . ASP A 1 85 ? -16.764 -2.207 9.425 1.00 84.88 85 ASP A C 1
ATOM 687 O O . ASP A 1 85 ? -17.920 -2.630 9.395 1.00 84.88 85 ASP A O 1
ATOM 691 N N . LYS A 1 86 ? -16.498 -0.978 9.892 1.00 87.75 86 LYS A N 1
ATOM 692 C CA . LYS A 1 86 ? -17.535 -0.082 10.441 1.00 87.75 86 LYS A CA 1
ATOM 693 C C . LYS A 1 86 ? -18.654 0.259 9.452 1.00 87.75 86 LYS A C 1
ATOM 695 O O . LYS A 1 86 ? -19.751 0.606 9.881 1.00 87.75 86 LYS A O 1
ATOM 700 N N . LYS A 1 87 ? -18.378 0.213 8.146 1.00 86.06 87 LYS A N 1
ATOM 701 C CA . LYS A 1 87 ? -19.354 0.462 7.073 1.00 86.06 87 LYS A CA 1
ATOM 702 C C . LYS A 1 87 ? -20.081 -0.812 6.625 1.00 86.06 87 LYS A C 1
ATOM 704 O O . LYS A 1 87 ? -20.936 -0.724 5.748 1.00 86.06 87 LYS A O 1
ATOM 709 N N . GLY A 1 88 ? -19.760 -1.975 7.197 1.00 80.44 88 GLY A N 1
ATOM 710 C CA . GLY A 1 88 ? -20.346 -3.261 6.815 1.00 80.44 88 GLY A CA 1
ATOM 711 C C . GLY A 1 88 ? -19.891 -3.767 5.442 1.00 80.44 88 GLY A C 1
ATOM 712 O O . GLY A 1 88 ? -20.578 -4.589 4.835 1.00 80.44 88 GLY A O 1
ATOM 713 N N . VAL A 1 89 ? -18.759 -3.273 4.928 1.00 81.38 89 VAL A N 1
ATOM 714 C CA . VAL A 1 89 ? -18.180 -3.755 3.668 1.00 81.38 89 VAL A CA 1
ATOM 715 C C . VAL A 1 89 ? -17.484 -5.088 3.932 1.00 81.38 89 VAL A C 1
ATOM 717 O O . VAL A 1 89 ? -16.650 -5.191 4.829 1.00 81.38 89 VAL A O 1
ATOM 720 N N . LYS A 1 90 ? -17.822 -6.120 3.150 1.00 75.19 90 LYS A N 1
ATOM 721 C CA . LYS A 1 90 ? -17.176 -7.433 3.251 1.00 75.19 90 LYS A CA 1
ATOM 722 C C . LYS A 1 90 ? -15.755 -7.352 2.699 1.00 75.19 90 LYS A C 1
ATOM 724 O O . LYS A 1 90 ? -15.568 -7.242 1.493 1.00 75.19 90 LYS A O 1
ATOM 729 N N . VAL A 1 91 ? -14.784 -7.438 3.596 1.00 75.25 91 VAL A N 1
ATOM 730 C CA . VAL A 1 91 ? -13.366 -7.611 3.276 1.00 75.25 91 VAL A CA 1
ATOM 731 C C . VAL A 1 91 ? -13.106 -9.111 3.112 1.00 75.25 91 VAL A C 1
ATOM 733 O O . VAL A 1 91 ? -13.526 -9.908 3.958 1.00 75.25 91 VAL A O 1
ATOM 736 N N . GLY A 1 92 ? -12.475 -9.519 2.013 1.00 61.88 92 GLY A N 1
ATOM 737 C CA . GLY A 1 92 ? -12.089 -10.907 1.785 1.00 61.88 92 GLY A CA 1
ATOM 738 C C . GLY A 1 92 ? -11.027 -11.334 2.783 1.00 61.88 92 GLY A C 1
ATOM 739 O O . GLY A 1 92 ? -9.876 -10.964 2.640 1.00 61.88 92 GLY A O 1
ATOM 740 N N . SER A 1 93 ? -11.390 -12.109 3.807 1.00 49.34 93 SER A N 1
ATOM 741 C CA . SER A 1 93 ? -10.402 -12.656 4.741 1.00 49.34 93 SER A CA 1
ATOM 742 C C . SER A 1 93 ? -9.495 -13.657 4.021 1.00 49.34 93 SER A C 1
ATOM 744 O O . SER A 1 93 ? -9.856 -14.822 3.877 1.00 49.34 93 SER A O 1
ATOM 746 N N . ALA A 1 94 ? -8.323 -13.204 3.584 1.00 43.28 94 ALA A N 1
ATOM 747 C CA . ALA A 1 94 ? -7.221 -14.052 3.154 1.00 43.28 94 ALA A CA 1
ATOM 748 C C . ALA A 1 94 ? -6.001 -13.745 4.034 1.00 43.28 94 ALA A C 1
ATOM 750 O O . ALA A 1 94 ? -5.106 -12.995 3.653 1.00 43.28 94 ALA A O 1
ATOM 751 N N . PHE A 1 95 ? -6.022 -14.300 5.250 1.00 42.69 95 PHE A N 1
ATOM 752 C CA . PHE A 1 95 ? -4.796 -14.571 6.002 1.00 42.69 95 PHE A CA 1
ATOM 753 C C . PHE A 1 95 ? -4.150 -15.847 5.467 1.00 42.69 95 PHE A C 1
ATOM 755 O O . PHE A 1 95 ? -4.910 -16.802 5.178 1.00 42.69 95 PHE A O 1
#